Protein 2XDH (pdb70)

CATH classification: 2.60.40.680

Solvent-accessible surface area: 7756 Å² total; per-residue (Å²): 143,104,10,16,0,22,2,8,76,22,31,5,48,118,48,34,74,17,78,0,30,0,75,1,69,70,7,99,121,0,12,34,0,69,4,29,0,30,18,15,126,28,6,86,29,88,51,5,86,61,1,79,49,0,112,143,12,126,34,92,95,99,54,74,65,69,47,0,88,3,17,4,41,15,113,123,18,6,58,33,97,18,7,0,0,78,0,72,0,115,0,79,146,170,106,123,56,59,59,0,37,9,77,51,42,102,9,95,29,75,116,52,86,75,31,154,34,37,59,91,71,2,63,0,65,42,4,60,173,82,64,50,92,145,149,118,151,203

Organism: Archaeoglobus fulgidus (strain ATCC 49558 / DSM 4304 / JCM 9628 / NBRC 100126 / VC-16) (NCBI:txid224325)

Radius of gyration: 15.35 Å; Cα contacts (8 Å, |Δi|>4): 379; chains: 1; bounding box: 46×33×30 Å

Structure (mmCIF, N/CA/C/O backbone):
data_2XDH
#
_entry.id   2XDH
#
_cell.length_a   101.754
_cell.length_b   101.754
_cell.length_c   101.754
_cell.angle_alpha   90.00
_cell.angle_beta   90.00
_cell.angle_gamma   90.00
#
_symmetry.space_group_name_H-M   'P 43 3 2'
#
loop_
_entity.id
_entity.type
_entity.pdbx_description
1 polymer COHESIN
2 non-polymer 'CHLORIDE ION'
3 non-polymer 'MAGNESIUM ION'
4 non-polymer 'SULFATE ION'
5 water water
#
loop_
_atom_site.group_PDB
_atom_site.id
_atom_site.type_symbol
_atom_site.label_atom_id
_atom_site.label_alt_id
_atom_site.label_comp_id
_atom_site.label_asym_id
_atom_site.label_entity_id
_atom_site.label_seq_id
_atom_site.pdbx_PDB_ins_code
_atom_site.Cartn_x
_atom_site.Cartn_y
_atom_site.Cartn_z
_atom_site.occupancy
_atom_site.B_iso_or_equiv
_atom_site.auth_seq_id
_atom_site.auth_comp_id
_atom_site.auth_asym_id
_atom_site.auth_atom_id
_atom_site.pdbx_PDB_model_num
ATOM 1 N N . ALA A 1 1 ? 64.139 91.577 22.988 1.00 75.86 4 ALA A N 1
ATOM 2 C CA . ALA A 1 1 ? 63.587 90.230 23.122 1.00 85.60 4 ALA A CA 1
ATOM 3 C C . ALA A 1 1 ? 63.805 89.673 24.531 1.00 76.82 4 ALA A C 1
ATOM 4 O O . ALA A 1 1 ? 64.610 88.764 24.737 1.00 78.21 4 ALA A O 1
ATOM 6 N N . LYS A 1 2 ? 63.074 90.220 25.496 1.00 57.86 5 LYS A N 1
ATOM 7 C CA . LYS A 1 2 ? 63.285 89.875 26.898 1.00 55.58 5 LYS A CA 1
ATOM 8 C C . LYS A 1 2 ? 62.344 88.749 27.380 1.00 45.99 5 LYS A C 1
ATOM 9 O O . LYS A 1 2 ? 61.137 88.819 27.190 1.00 50.65 5 LYS A O 1
ATOM 15 N N . THR A 1 3 ? 62.903 87.724 28.008 1.00 33.96 6 THR A N 1
ATOM 16 C CA . THR A 1 3 ? 62.098 86.601 28.484 1.00 28.00 6 THR A CA 1
ATOM 17 C C . THR A 1 3 ? 61.227 87.080 29.643 1.00 34.13 6 THR A C 1
ATOM 18 O O . THR A 1 3 ? 61.714 87.708 30.573 1.00 30.25 6 THR A O 1
ATOM 22 N N . THR A 1 4 ? 59.933 86.801 29.578 1.00 29.58 7 THR A N 1
ATOM 23 C CA . THR A 1 4 ? 59.033 87.268 30.626 1.00 22.69 7 THR A CA 1
ATOM 24 C C . THR A 1 4 ? 58.143 86.153 31.080 1.00 26.38 7 THR A C 1
ATOM 25 O O . THR A 1 4 ? 57.643 85.405 30.258 1.00 28.34 7 THR A O 1
ATOM 29 N N . ILE A 1 5 ? 57.936 86.049 32.390 1.00 27.20 8 ILE A N 1
ATOM 30 C CA . ILE A 1 5 ? 57.002 85.056 32.919 1.00 23.58 8 ILE A CA 1
ATOM 31 C C . ILE A 1 5 ? 55.795 85.809 33.463 1.00 30.67 8 ILE A C 1
ATOM 32 O O . ILE A 1 5 ? 55.962 86.783 34.194 1.00 27.11 8 ILE A O 1
ATOM 37 N N . ILE A 1 6 ? 54.598 85.364 33.100 1.00 25.81 9 ILE A N 1
ATOM 38 C CA . ILE A 1 6 ? 53.376 86.128 33.366 1.00 27.54 9 ILE A CA 1
ATOM 39 C C . ILE A 1 6 ? 52.291 85.272 33.999 1.00 32.16 9 ILE A C 1
ATOM 40 O O . ILE A 1 6 ? 51.880 84.273 33.423 1.00 31.16 9 ILE A O 1
ATOM 45 N N . ALA A 1 7 ? 51.829 85.660 35.182 1.00 29.99 10 ALA A N 1
ATOM 46 C CA . ALA A 1 7 ? 50.693 84.982 35.792 1.00 30.85 10 ALA A CA 1
ATOM 47 C C . ALA A 1 7 ? 49.405 85.567 35.209 1.00 38.42 10 ALA A C 1
ATOM 48 O O . ALA A 1 7 ? 49.262 86.782 35.091 1.00 34.13 10 ALA A O 1
ATOM 50 N N . GLY A 1 8 ? 48.467 84.705 34.835 1.00 32.97 11 GLY A N 1
ATOM 51 C CA . GLY A 1 8 ? 47.229 85.168 34.243 1.00 30.23 11 GLY A CA 1
ATOM 52 C C . GLY A 1 8 ? 46.333 85.872 35.249 1.00 38.10 11 GLY A C 1
ATOM 53 O O . GLY A 1 8 ? 46.523 85.757 36.466 1.00 36.99 11 GLY A O 1
ATOM 54 N N . SER A 1 9 ? 45.351 86.607 34.738 1.00 34.91 12 SER A N 1
ATOM 55 C CA . SER A 1 9 ? 44.381 87.290 35.590 1.00 36.64 12 SER A CA 1
ATOM 56 C C . SER A 1 9 ? 42.995 86.689 35.377 1.00 40.69 12 SER A C 1
ATOM 57 O O . SER A 1 9 ? 42.725 86.114 34.320 1.00 39.25 12 SER A O 1
ATOM 60 N N . ALA A 1 10 ? 42.120 86.816 36.374 1.00 30.80 13 ALA A N 1
ATOM 61 C CA . ALA A 1 10 ? 40.811 86.186 36.281 1.00 34.31 13 ALA A CA 1
ATOM 62 C C . ALA A 1 10 ? 39.820 86.812 37.230 1.00 41.48 13 ALA A C 1
ATOM 63 O O . ALA A 1 10 ? 40.189 87.540 38.158 1.00 42.89 13 ALA A O 1
ATOM 65 N N . GLU A 1 11 ? 38.549 86.525 36.986 1.00 45.52 14 GLU A N 1
ATOM 66 C CA . GLU A 1 11 ? 37.491 86.953 37.877 1.00 46.03 14 GLU A CA 1
ATOM 67 C C . GLU A 1 11 ? 36.385 85.903 37.847 1.00 47.55 14 GLU A C 1
ATOM 68 O O . GLU A 1 11 ? 36.112 85.321 36.801 1.00 46.25 14 GLU A O 1
ATOM 74 N N . ALA A 1 12 ? 35.755 85.672 38.992 1.00 51.79 15 ALA A N 1
ATOM 75 C CA . ALA A 1 12 ? 34.705 84.661 39.107 1.00 53.97 15 ALA A CA 1
ATOM 76 C C . ALA A 1 12 ? 33.985 84.800 40.440 1.00 58.99 15 ALA A C 1
ATOM 77 O O . ALA A 1 12 ? 34.515 85.412 41.365 1.00 60.60 15 ALA A O 1
ATOM 79 N N . PRO A 1 13 ? 32.766 84.233 40.545 1.00 63.63 16 PRO A N 1
ATOM 80 C CA . PRO A 1 13 ? 31.982 84.330 41.780 1.00 61.36 16 PRO A CA 1
ATOM 81 C C . PRO A 1 13 ? 32.427 83.285 42.786 1.00 63.35 16 PRO A C 1
ATOM 82 O O . PRO A 1 13 ? 33.145 82.356 42.421 1.00 61.76 16 PRO A O 1
ATOM 86 N N . GLN A 1 14 ? 32.003 83.438 44.035 1.00 69.32 17 GLN A N 1
ATOM 87 C CA . GLN A 1 14 ? 32.244 82.421 45.047 1.00 71.97 17 GLN A CA 1
ATOM 88 C C . GLN A 1 14 ? 31.666 81.093 44.575 1.00 69.17 17 GLN A C 1
ATOM 89 O O . GLN A 1 14 ? 30.599 81.053 43.954 1.00 70.23 17 GLN A O 1
ATOM 95 N N . GLY A 1 15 ? 32.376 80.007 44.86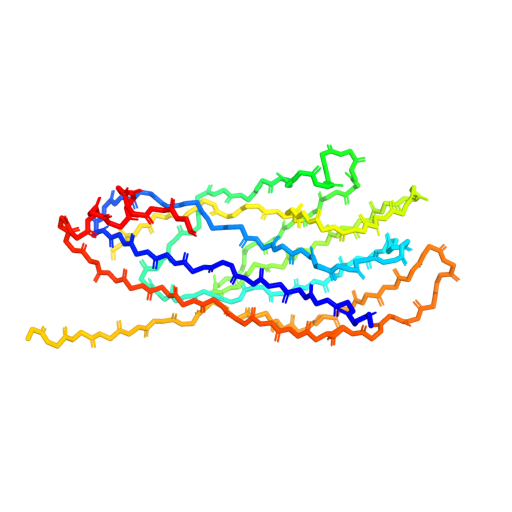1 1.00 67.66 18 GLY A N 1
ATOM 96 C CA . GLY A 1 15 ? 31.874 78.674 44.573 1.00 73.50 18 GLY A CA 1
ATOM 97 C C . GLY A 1 15 ? 32.265 78.118 43.218 1.00 73.62 18 GLY A C 1
ATOM 98 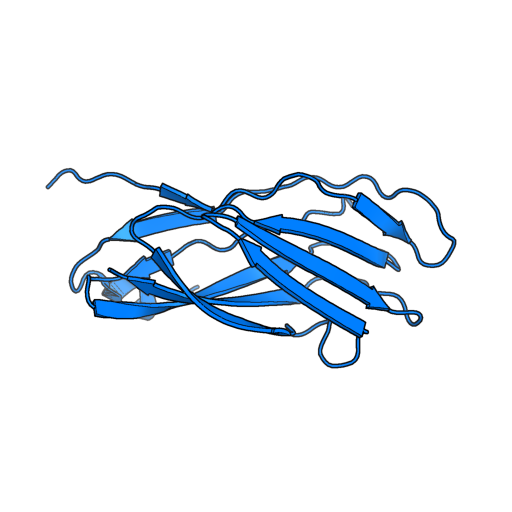O O . GLY A 1 15 ? 32.040 76.944 42.932 1.00 70.95 18 GLY A O 1
ATOM 99 N N . SER A 1 16 ? 32.856 78.949 42.369 1.00 61.75 19 SER A N 1
ATOM 100 C CA . SER A 1 16 ? 33.198 78.482 41.036 1.00 62.72 19 SER A CA 1
ATOM 101 C C . SER A 1 16 ? 34.668 78.114 40.959 1.00 60.24 19 SER A C 1
ATOM 102 O O . SER A 1 16 ? 35.474 78.554 41.778 1.00 64.91 19 SER A O 1
ATOM 105 N N . ASP A 1 17 ? 35.012 77.289 39.981 1.00 56.81 20 ASP A N 1
ATOM 106 C CA . ASP A 1 17 ? 36.406 76.993 39.718 1.00 53.43 20 ASP A CA 1
ATOM 107 C C . ASP A 1 17 ? 36.907 77.904 38.606 1.00 63.31 20 ASP A C 1
ATOM 108 O O . ASP A 1 17 ? 36.151 78.280 37.704 1.00 64.16 20 ASP A O 1
ATOM 113 N N . ILE A 1 18 ? 38.180 78.277 38.689 1.00 65.51 21 ILE A N 1
ATOM 114 C CA . ILE A 1 18 ? 38.831 79.028 37.627 1.00 53.99 21 ILE A CA 1
ATOM 115 C C . ILE A 1 18 ? 40.126 78.338 37.240 1.00 52.12 21 ILE A C 1
ATOM 116 O O . ILE A 1 18 ? 40.724 77.616 38.038 1.00 54.58 21 ILE A O 1
ATOM 121 N N . GLN A 1 19 ? 40.560 78.571 36.009 1.00 55.37 22 GLN A N 1
ATOM 122 C CA . GLN A 1 19 ? 41.813 78.020 35.519 1.00 54.96 22 GLN A CA 1
ATOM 123 C C . GLN A 1 19 ? 42.725 79.188 35.167 1.00 50.41 22 GLN A C 1
ATOM 124 O O . GLN A 1 19 ? 42.413 79.966 34.276 1.00 55.85 22 GLN A O 1
ATOM 130 N N . VAL A 1 20 ? 43.831 79.325 35.890 1.00 41.75 23 VAL A N 1
ATOM 131 C CA . VAL A 1 20 ? 44.762 80.439 35.684 1.00 33.11 23 VAL A CA 1
ATOM 132 C C . VAL A 1 20 ? 46.094 79.919 35.170 1.00 34.28 23 VAL A C 1
ATOM 133 O O . VAL A 1 20 ? 46.758 79.127 35.840 1.00 36.97 23 VAL A O 1
ATOM 137 N N . PRO A 1 21 ? 46.484 80.350 33.970 1.00 40.19 24 PRO A N 1
ATOM 138 C CA . PRO A 1 21 ? 47.776 79.918 33.444 1.00 34.32 24 PRO A CA 1
ATOM 139 C C . PRO A 1 21 ? 48.900 80.791 33.968 1.00 35.15 24 PRO A C 1
ATOM 140 O O . PRO A 1 21 ? 48.678 81.960 34.305 1.00 33.70 24 PRO A O 1
ATOM 144 N N . VAL A 1 22 ? 50.101 80.220 34.030 1.00 33.32 25 VAL A N 1
ATOM 145 C CA . VAL A 1 22 ? 51.323 81.009 34.121 1.00 27.72 25 VAL A CA 1
ATOM 146 C C . VAL A 1 22 ? 52.075 80.771 32.815 1.00 37.69 25 VAL A C 1
ATOM 147 O O . VAL A 1 22 ? 52.358 79.624 32.448 1.00 32.20 25 VAL A O 1
ATOM 151 N N . LYS A 1 23 ? 52.367 81.849 32.096 1.00 29.36 26 LYS A N 1
ATOM 152 C CA . LYS A 1 23 ? 52.883 81.734 30.743 1.00 29.34 26 LYS A CA 1
ATOM 153 C C . LYS A 1 23 ? 54.317 82.235 30.673 1.00 29.41 26 LY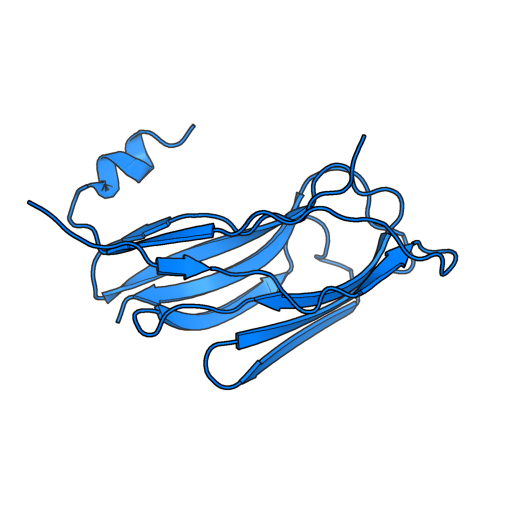S A C 1
ATOM 154 O O . LYS A 1 23 ? 54.765 82.995 31.529 1.00 28.34 26 LYS A O 1
ATOM 160 N N . ILE A 1 24 ? 55.016 81.843 29.618 1.00 26.69 27 ILE A N 1
ATOM 161 C CA . ILE A 1 24 ? 56.318 82.443 29.336 1.00 27.01 27 ILE A CA 1
ATOM 162 C C . ILE A 1 24 ? 56.271 83.115 27.974 1.00 32.41 27 ILE A C 1
ATOM 163 O O . ILE A 1 24 ? 55.588 82.649 27.057 1.00 29.19 27 ILE A O 1
ATOM 168 N N A GLU A 1 25 ? 56.971 84.241 27.857 0.41 28.65 28 GLU A N 1
ATOM 169 N N B GLU A 1 25 ? 56.997 84.213 27.830 0.59 28.52 28 GLU A N 1
ATOM 170 C CA A GLU A 1 25 ? 57.086 84.955 26.589 0.41 30.78 28 GLU A CA 1
ATOM 171 C CA B GLU A 1 25 ? 57.048 84.886 26.546 0.59 28.50 28 GLU A CA 1
ATOM 172 C C A GLU A 1 25 ? 58.550 85.040 26.186 0.41 30.95 28 GLU A C 1
ATOM 173 C C B GLU A 1 25 ? 58.505 85.117 26.160 0.59 30.47 28 GLU A C 1
ATOM 174 O O A GLU A 1 25 ? 59.416 85.286 27.034 0.41 28.56 28 GLU A O 1
ATOM 175 O O B GLU A 1 25 ? 59.321 85.513 27.000 0.59 30.85 28 GLU A O 1
ATOM 186 N N . ASN A 1 26 ? 58.824 84.827 24.901 1.00 28.52 29 ASN A N 1
ATOM 187 C CA . ASN A 1 26 ? 60.178 84.958 24.378 1.00 33.03 29 ASN A CA 1
ATOM 188 C C . ASN A 1 26 ? 61.208 84.109 25.109 1.00 35.22 29 ASN A C 1
ATOM 189 O O . ASN A 1 26 ? 62.324 84.549 25.366 1.00 31.41 29 ASN A O 1
ATOM 194 N N . ALA A 1 27 ? 60.831 82.882 25.451 1.00 30.40 30 ALA A N 1
ATOM 195 C CA . ALA A 1 27 ? 61.797 81.943 26.010 1.00 29.45 30 ALA A CA 1
ATOM 196 C C . ALA A 1 27 ? 62.832 81.571 24.948 1.00 35.11 30 ALA A C 1
ATOM 197 O O . ALA A 1 27 ? 62.506 81.427 23.764 1.00 31.81 30 ALA A O 1
ATOM 199 N N . ASP A 1 28 ? 64.075 81.385 25.373 1.00 31.53 31 ASP A N 1
ATOM 200 C CA . ASP A 1 28 ? 65.143 81.025 24.443 1.00 34.76 31 ASP A CA 1
ATOM 201 C C . ASP A 1 28 ? 65.924 79.832 24.991 1.00 31.74 31 ASP A C 1
ATOM 202 O O . ASP A 1 28 ? 66.881 79.990 25.766 1.00 30.75 31 ASP A O 1
ATOM 207 N N . LYS A 1 29 ? 65.485 78.631 24.618 1.00 30.27 32 LYS A N 1
ATOM 208 C CA . LYS A 1 29 ? 66.140 77.402 25.054 1.00 29.22 32 LYS A CA 1
ATOM 209 C C . LYS A 1 29 ? 66.281 77.299 26.571 1.00 30.43 32 LYS A C 1
ATOM 210 O O . LYS A 1 29 ? 67.336 76.940 27.094 1.00 30.84 32 LYS A O 1
ATOM 216 N N . VAL A 1 30 ? 65.197 77.583 27.279 1.00 32.48 33 VAL A N 1
ATOM 217 C CA . VAL A 1 30 ? 65.187 77.428 28.728 1.00 27.49 33 VAL A CA 1
ATOM 218 C C . VAL A 1 30 ? 65.202 75.963 29.094 1.00 29.69 33 VAL A C 1
ATOM 219 O O . VAL A 1 30 ? 64.421 75.175 28.559 1.00 29.24 33 VAL A O 1
ATOM 223 N N . GLY A 1 31 ? 66.075 75.596 30.029 1.00 28.16 34 GLY A N 1
ATOM 224 C CA . GLY A 1 31 ? 66.199 74.212 30.439 1.00 29.84 34 GLY A CA 1
ATOM 225 C C . GLY A 1 31 ? 65.658 73.908 31.821 1.00 33.37 34 GLY A C 1
ATOM 226 O O . GLY A 1 31 ? 65.247 72.783 32.106 1.00 30.78 34 GLY A O 1
ATOM 227 N N . SER A 1 32 ? 65.664 74.892 32.710 1.00 28.44 35 SER A N 1
ATOM 228 C CA . SER A 1 32 ? 65.057 74.639 34.003 1.00 25.85 35 SER A CA 1
ATOM 229 C C . SER A 1 32 ? 64.464 75.906 34.581 1.00 30.63 35 SER A C 1
ATOM 230 O O . SER A 1 32 ? 64.995 77.001 34.396 1.00 28.32 35 SER A O 1
ATOM 233 N N . ILE A 1 33 ? 63.360 75.741 35.289 1.00 26.75 36 ILE A N 1
ATOM 234 C CA . ILE A 1 33 ? 62.671 76.870 35.894 1.00 24.56 36 ILE A CA 1
ATOM 235 C C . ILE A 1 33 ? 62.227 76.433 37.271 1.00 34.53 36 ILE A C 1
ATOM 236 O O . ILE A 1 33 ? 61.614 75.371 37.411 1.00 30.82 36 ILE A O 1
ATOM 241 N N . ASN A 1 34 ? 62.557 77.222 38.290 1.00 29.40 37 ASN A N 1
ATOM 242 C CA . ASN A 1 34 ? 61.905 77.064 39.579 1.00 31.41 37 ASN A CA 1
ATOM 243 C C . ASN A 1 34 ? 61.291 78.386 39.931 1.00 30.85 37 ASN A C 1
ATOM 244 O O . ASN A 1 34 ? 61.922 79.426 39.758 1.00 32.03 37 ASN A O 1
ATOM 249 N N . LEU A 1 35 ? 60.058 78.353 40.412 1.00 30.62 38 LEU A N 1
ATOM 250 C CA . LEU A 1 35 ? 59.405 79.587 40.815 1.00 29.53 38 LEU A CA 1
ATOM 251 C C . LEU A 1 35 ? 58.377 79.320 41.895 1.00 30.40 38 LEU A C 1
ATOM 252 O O . LEU A 1 35 ? 58.063 78.160 42.192 1.00 36.52 38 LEU A O 1
ATOM 257 N N . ILE A 1 36 ? 57.892 80.407 42.496 1.00 29.22 39 ILE A N 1
ATOM 258 C CA . ILE A 1 36 ? 56.840 80.361 43.485 1.00 35.13 39 ILE A CA 1
ATOM 259 C C . ILE A 1 36 ? 55.721 81.265 42.996 1.00 33.15 39 ILE A C 1
ATOM 260 O O . ILE A 1 36 ? 55.965 82.420 42.626 1.00 34.93 39 ILE A O 1
ATOM 265 N N . LEU A 1 37 ? 54.502 80.731 42.958 1.00 31.55 40 LEU A N 1
ATOM 266 C CA . LEU A 1 37 ? 53.312 81.545 42.695 1.00 35.10 40 LEU A CA 1
ATOM 267 C C . LEU A 1 37 ? 52.542 81.699 43.984 1.00 33.22 40 LEU A C 1
ATOM 268 O O . LEU A 1 37 ? 52.085 80.711 44.555 1.00 35.92 40 LEU A O 1
ATOM 273 N N A SER A 1 38 ? 52.406 82.929 44.465 0.40 32.97 41 SER A N 1
ATOM 274 N N B SER A 1 38 ? 52.412 82.928 44.468 0.60 32.07 41 SER A N 1
ATOM 275 C CA A SER A 1 38 ? 51.628 83.167 45.674 0.40 39.36 41 SER A CA 1
ATOM 276 C CA B SER A 1 38 ? 51.624 83.156 45.671 0.60 39.30 41 SER A CA 1
ATOM 277 C C A SER A 1 38 ? 50.211 83.553 45.279 0.40 41.66 41 SER A C 1
ATOM 278 C C B SER A 1 38 ? 50.209 83.518 45.256 0.60 41.89 41 SER A C 1
ATOM 279 O O A SER A 1 38 ? 50.012 84.270 44.301 0.40 40.23 41 SER A O 1
ATOM 280 O O B SER A 1 38 ? 50.010 84.180 44.241 0.60 39.81 41 SER A O 1
ATOM 285 N N . TYR A 1 39 ? 49.228 83.079 46.037 1.00 44.32 42 TYR A N 1
ATOM 286 C CA . TYR A 1 39 ? 47.834 83.351 45.717 1.00 45.45 42 TYR A CA 1
ATOM 287 C C . TYR A 1 39 ? 47.046 83.813 46.943 1.00 45.63 42 TYR A C 1
ATOM 288 O O . TYR A 1 39 ? 47.420 83.508 48.071 1.00 48.05 42 TYR A O 1
ATOM 297 N N . PRO A 1 40 ? 45.953 84.559 46.723 1.00 43.45 43 PRO A N 1
ATOM 298 C CA . PRO A 1 40 ? 45.155 85.124 47.825 1.00 45.01 43 PRO A CA 1
ATOM 299 C C . PRO A 1 40 ? 44.344 84.097 48.617 1.00 50.69 43 PRO A C 1
ATOM 300 O O . PRO A 1 40 ? 44.070 83.002 48.121 1.00 45.35 43 PRO A O 1
ATOM 304 N N . ASN A 1 41 ? 43.956 84.476 49.837 1.00 52.09 44 ASN A N 1
ATOM 305 C CA . ASN A 1 41 ? 43.148 83.632 50.720 1.00 65.54 44 ASN A CA 1
ATOM 306 C C . ASN A 1 41 ? 41.793 83.257 50.143 1.00 63.96 44 ASN A C 1
ATOM 307 O O . ASN A 1 41 ? 41.205 82.251 50.529 1.00 69.66 44 ASN A O 1
ATOM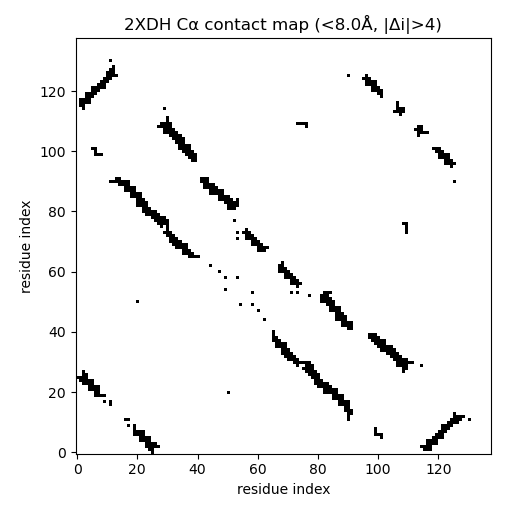 312 N N A VAL A 1 42 ? 41.303 84.071 49.217 0.12 55.22 45 VAL A N 1
ATOM 313 N N B VAL A 1 42 ? 41.285 84.080 49.229 0.88 55.14 45 VAL A N 1
ATOM 314 C CA A VAL A 1 42 ? 40.005 83.823 48.613 0.12 53.87 45 VAL A CA 1
ATOM 315 C CA B VAL A 1 42 ? 39.991 83.815 48.616 0.88 51.39 45 VAL A CA 1
ATOM 316 C C A VAL A 1 42 ? 40.059 82.624 47.672 0.12 52.81 45 VAL A C 1
ATOM 317 C C B VAL A 1 42 ? 40.055 82.673 47.614 0.88 54.05 45 VAL A C 1
ATOM 318 O O A VAL A 1 42 ? 39.027 82.069 47.298 0.12 56.49 45 VAL A O 1
ATOM 319 O O B VAL A 1 42 ? 39.022 82.208 47.133 0.88 58.52 45 VAL A O 1
ATOM 326 N N . LEU A 1 43 ? 41.270 82.227 47.295 1.00 44.01 46 LEU A N 1
ATOM 327 C CA . LEU A 1 43 ? 41.446 81.111 46.377 1.00 45.40 46 LEU A CA 1
ATOM 328 C C . LEU A 1 43 ? 41.956 79.852 47.077 1.00 53.04 46 LEU A C 1
ATOM 329 O O . LEU A 1 43 ? 42.685 79.913 48.068 1.00 57.42 46 LEU A O 1
ATOM 334 N N . GLU A 1 44 ? 41.564 78.707 46.542 1.00 50.05 47 GLU A N 1
ATOM 335 C CA . GLU A 1 44 ? 42.020 77.433 47.057 1.00 49.84 47 GLU A CA 1
ATOM 336 C C . GLU A 1 44 ? 42.444 76.562 45.895 1.00 45.41 47 GLU A C 1
ATOM 337 O O . GLU A 1 44 ? 41.707 76.421 44.922 1.00 51.85 47 GLU A O 1
ATOM 343 N N . VAL A 1 45 ? 43.632 75.979 45.997 1.00 50.39 48 VAL A N 1
ATOM 344 C CA . VAL A 1 45 ? 44.196 75.209 44.895 1.00 49.14 48 VAL A CA 1
ATOM 345 C C . VAL A 1 45 ? 43.565 73.821 44.811 1.00 47.55 48 VAL A C 1
ATOM 346 O O . VAL A 1 45 ? 43.562 73.075 45.793 1.00 52.20 48 VAL A O 1
ATOM 350 N N . GLU A 1 46 ? 43.020 73.489 43.641 1.00 52.46 49 GLU A N 1
ATOM 351 C CA . GLU A 1 46 ? 42.429 72.168 43.398 1.00 56.10 49 GLU A CA 1
ATOM 352 C C . GLU A 1 46 ? 43.361 71.272 42.570 1.00 51.60 49 GLU A C 1
ATOM 353 O O . GLU A 1 46 ? 43.394 70.053 42.744 1.00 47.86 49 GLU A O 1
ATOM 359 N N . ASP A 1 47 ? 44.116 71.864 41.654 1.00 45.79 50 ASP A N 1
ATOM 360 C CA . ASP A 1 47 ? 45.051 71.077 40.855 1.00 42.05 50 ASP A CA 1
ATOM 361 C C . ASP A 1 47 ? 46.066 71.994 40.191 1.00 38.50 50 ASP A C 1
ATOM 362 O O . ASP A 1 47 ? 45.830 73.195 40.048 1.00 38.69 50 ASP A O 1
ATOM 367 N N . VAL A 1 48 ? 47.197 71.417 39.805 1.00 36.19 51 VAL A N 1
ATOM 368 C CA . VAL A 1 48 ? 48.237 72.126 39.066 1.00 35.63 51 VAL A CA 1
ATOM 369 C C . VAL A 1 48 ? 48.606 71.238 37.886 1.00 43.33 51 VAL A C 1
ATOM 370 O O . VAL A 1 48 ? 49.039 70.095 38.080 1.00 40.50 51 VAL A O 1
ATOM 374 N N . LEU A 1 49 ? 48.419 71.752 36.671 1.00 35.33 52 LEU A N 1
ATOM 375 C CA . LEU A 1 49 ? 48.576 70.948 35.462 1.00 37.73 52 LEU A CA 1
ATOM 376 C C . LEU A 1 49 ? 49.666 71.523 34.566 1.00 43.69 52 LEU A C 1
ATOM 377 O O . LEU A 1 49 ? 49.872 72.736 34.534 1.00 38.05 52 LEU A O 1
ATOM 382 N N . GLN A 1 50 ? 50.365 70.643 33.850 1.00 38.26 53 GLN A N 1
ATOM 383 C CA . GLN A 1 50 ? 51.338 71.055 32.835 1.00 32.79 53 GLN A CA 1
ATOM 384 C C . GLN A 1 50 ? 50.649 71.920 31.793 1.00 34.50 53 GLN A C 1
ATOM 385 O O . GLN A 1 50 ? 49.445 71.783 31.553 1.00 37.48 53 GLN A O 1
ATOM 391 N N . GLY A 1 51 ? 51.415 72.819 31.182 1.00 32.22 54 GLY A N 1
ATOM 392 C CA . GLY A 1 51 ? 50.884 73.732 30.187 1.00 33.66 54 GLY A CA 1
ATOM 393 C C . GLY A 1 51 ? 51.258 73.318 28.779 1.00 35.21 54 GLY A C 1
ATOM 394 O O . GLY A 1 51 ? 51.726 72.195 28.569 1.00 36.45 54 GLY A O 1
ATOM 395 N N . SER A 1 52 ? 51.052 74.221 27.818 1.00 33.89 55 SER A N 1
ATOM 396 C CA . SER A 1 52 ? 51.229 73.882 26.405 1.00 35.88 55 SER A CA 1
ATOM 397 C C . SER A 1 52 ? 52.689 73.595 26.063 1.00 40.58 55 SER A C 1
ATOM 398 O O . SER A 1 52 ? 52.987 72.927 25.078 1.00 39.05 55 SER A O 1
ATOM 401 N N . LEU A 1 53 ? 53.606 74.094 26.879 1.00 32.87 56 LEU A N 1
ATOM 402 C CA . LEU A 1 53 ? 55.027 73.934 26.581 1.00 27.99 56 LEU A CA 1
ATOM 403 C C . LEU A 1 53 ? 55.684 72.822 27.381 1.00 31.99 56 LEU A C 1
ATOM 404 O O . LEU A 1 53 ? 56.812 72.453 27.102 1.00 33.09 56 LEU A O 1
ATOM 409 N N . THR A 1 54 ? 54.991 72.307 28.392 1.00 27.94 57 THR A N 1
ATOM 410 C CA . THR A 1 54 ? 55.643 71.450 29.372 1.00 30.21 57 THR A CA 1
ATOM 411 C C . THR A 1 54 ? 54.962 70.078 29.478 1.00 28.64 57 THR A C 1
ATOM 412 O O . THR A 1 54 ? 55.150 69.382 30.464 1.00 33.82 57 THR A O 1
ATOM 416 N N . GLN A 1 55 ? 54.160 69.714 28.474 1.00 34.11 58 GLN A N 1
ATOM 417 C CA . GLN A 1 55 ? 53.449 68.434 28.480 1.00 33.42 58 GLN A CA 1
ATOM 418 C C . GLN A 1 55 ? 54.420 67.266 28.640 1.00 36.76 58 GLN A C 1
ATOM 419 O O . GLN A 1 55 ? 54.057 66.211 29.152 1.00 35.23 58 GLN A O 1
ATOM 425 N N . ASN A 1 56 ? 55.656 67.453 28.182 1.00 33.26 59 ASN A N 1
ATOM 426 C CA . ASN A 1 56 ? 56.638 66.372 28.192 1.00 36.47 59 ASN A CA 1
ATOM 427 C C . ASN A 1 56 ? 57.896 66.715 28.980 1.00 37.95 59 ASN A C 1
ATOM 428 O O . ASN A 1 56 ? 58.875 65.970 28.972 1.00 46.18 59 ASN A O 1
ATOM 433 N N . SER A 1 57 ? 57.853 67.846 29.674 1.00 31.75 60 SER A N 1
ATOM 434 C CA . SER A 1 57 ? 58.922 68.240 30.584 1.00 31.43 60 SER A CA 1
ATOM 435 C C . SER A 1 57 ? 58.863 67.407 31.871 1.00 33.54 60 SER A C 1
ATOM 436 O O . SER A 1 57 ? 57.848 66.785 32.164 1.00 34.13 60 SER A O 1
ATOM 439 N N . LEU A 1 58 ? 59.952 67.405 32.639 1.00 32.10 61 LEU A N 1
ATOM 440 C CA . LEU A 1 58 ? 59.910 66.878 33.995 1.00 29.81 61 LEU A CA 1
ATOM 441 C C . LEU A 1 58 ? 59.286 67.974 34.849 1.00 36.24 61 LEU A C 1
ATOM 442 O O . LEU A 1 58 ? 59.835 69.073 34.932 1.00 34.64 61 LEU A O 1
ATOM 447 N N . PHE A 1 59 ? 58.161 67.672 35.495 1.00 30.73 62 PHE A N 1
ATOM 448 C CA . PHE A 1 59 ? 57.329 68.694 36.135 1.00 32.70 62 PHE A CA 1
ATOM 449 C C . PHE A 1 59 ? 57.004 68.359 37.600 1.00 39.04 62 PHE A C 1
ATOM 450 O O . PHE A 1 59 ? 56.510 67.274 37.892 1.00 38.98 62 PHE A O 1
ATOM 458 N N . ASP A 1 60 ? 57.307 69.274 38.522 1.00 31.98 63 ASP A N 1
ATOM 459 C CA . ASP A 1 60 ? 56.989 69.052 39.940 1.00 35.33 63 ASP A CA 1
ATOM 460 C C . ASP A 1 60 ? 56.317 70.281 40.525 1.00 39.92 63 ASP A C 1
ATOM 461 O O . ASP A 1 60 ? 56.592 71.405 40.108 1.00 33.60 63 ASP A O 1
ATOM 466 N N . TYR A 1 61 ? 55.430 70.075 41.491 1.00 36.39 64 TYR A N 1
ATOM 467 C CA . TYR A 1 61 ? 54.872 71.211 42.209 1.00 36.05 64 TYR A CA 1
ATOM 468 C C . TYR A 1 61 ? 54.578 70.825 43.645 1.00 43.70 64 TYR A C 1
ATOM 469 O O . TYR A 1 61 ? 54.366 69.657 43.959 1.00 37.70 64 TYR A O 1
ATOM 478 N N . GLN A 1 62 ? 54.577 71.813 44.521 1.00 39.94 65 GLN A N 1
ATOM 479 C CA . GLN A 1 62 ? 54.255 71.567 45.914 1.00 43.39 65 GLN A CA 1
ATOM 480 C C . GLN A 1 62 ? 53.477 72.758 46.437 1.00 46.20 65 GLN A C 1
ATOM 481 O O . GLN A 1 62 ? 53.921 73.900 46.309 1.00 45.19 65 GLN A O 1
ATOM 487 N N . VAL A 1 63 ? 52.300 72.494 46.994 1.00 42.37 66 VAL A N 1
ATOM 488 C CA . VAL A 1 63 ? 51.458 73.564 47.523 1.00 46.11 66 VAL A CA 1
ATOM 489 C C . VAL A 1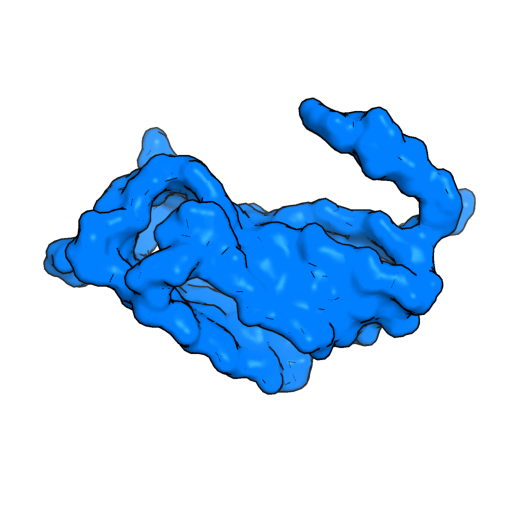 63 ? 51.642 73.643 49.025 1.00 53.53 66 VAL A C 1
ATOM 490 O O . VAL A 1 63 ? 51.343 72.689 49.736 1.00 51.72 66 VAL A O 1
ATOM 494 N N . GLU A 1 64 ? 52.146 74.773 49.507 1.00 54.60 67 GLU A N 1
ATOM 495 C CA . GLU A 1 64 ? 52.345 74.960 50.937 1.00 59.31 67 GLU A CA 1
ATOM 496 C C . GLU A 1 64 ? 51.918 76.351 51.364 1.00 50.38 67 GLU A C 1
ATOM 497 O O . GLU A 1 64 ? 52.491 77.353 50.941 1.00 56.16 67 GLU A O 1
ATOM 503 N N . GLY A 1 65 ? 50.898 76.404 52.210 1.00 54.00 68 GLY A N 1
ATOM 504 C CA . GLY A 1 65 ? 50.317 77.666 52.609 1.00 60.82 68 GLY A CA 1
ATOM 505 C C . GLY A 1 65 ? 49.725 78.345 51.391 1.00 61.78 68 GLY A C 1
ATOM 506 O O . GLY A 1 65 ? 49.037 77.714 50.582 1.00 63.53 68 GLY A O 1
ATOM 507 N N . ASN A 1 66 ? 50.001 79.632 51.254 1.00 47.92 69 ASN A N 1
ATOM 508 C CA . ASN A 1 66 ? 49.496 80.393 50.122 1.00 48.66 69 ASN A CA 1
ATOM 509 C C . ASN A 1 66 ? 50.501 80.498 48.985 1.00 43.05 69 ASN A C 1
ATOM 510 O O . ASN A 1 66 ? 50.536 81.494 48.271 1.00 46.70 69 ASN A O 1
ATOM 515 N N . GLN A 1 67 ? 51.323 79.473 48.806 1.00 49.67 70 GLN A N 1
ATOM 516 C CA . GLN A 1 67 ? 52.215 79.482 47.653 1.00 45.57 70 GLN A CA 1
ATOM 517 C C . GLN A 1 67 ? 52.395 78.125 46.996 1.00 46.58 70 GLN A C 1
ATOM 518 O O . GLN A 1 67 ? 52.384 77.090 47.654 1.00 53.47 70 GLN A O 1
ATOM 524 N N . ILE A 1 68 ? 52.527 78.150 45.677 1.00 37.38 71 ILE A N 1
ATOM 525 C CA . ILE A 1 68 ? 52.745 76.949 44.899 1.00 38.38 71 ILE A CA 1
ATOM 526 C C . ILE A 1 68 ? 54.174 76.993 44.380 1.00 42.59 71 ILE A C 1
ATOM 527 O O . ILE A 1 68 ? 54.530 77.888 43.621 1.00 38.52 71 ILE A O 1
ATOM 532 N N . LYS A 1 69 ? 55.001 76.057 44.827 1.00 37.70 72 LYS A N 1
ATOM 533 C CA . LYS A 1 69 ? 56.358 75.947 44.316 1.00 37.05 72 LYS A CA 1
ATOM 534 C C . LYS A 1 69 ? 56.334 75.016 43.124 1.00 37.20 72 LYS A C 1
ATOM 535 O O . LYS A 1 69 ? 55.826 73.896 43.203 1.00 34.54 72 LYS A O 1
ATOM 541 N N . VAL A 1 70 ? 56.888 75.479 42.014 1.00 30.35 73 VAL A N 1
ATOM 542 C CA . VAL A 1 70 ? 56.842 74.730 40.781 1.00 29.40 73 VAL A CA 1
ATOM 543 C C . VAL A 1 70 ? 58.246 74.547 40.264 1.00 34.47 73 VAL A C 1
ATOM 544 O O . VAL A 1 70 ? 59.040 75.487 40.261 1.00 33.97 73 VAL A O 1
ATOM 548 N N . GLY A 1 71 ? 58.551 73.328 39.830 1.00 32.12 74 GLY A N 1
ATOM 549 C CA . GLY A 1 71 ? 59.847 73.037 39.263 1.00 27.52 74 GLY A CA 1
ATOM 550 C C . GLY A 1 71 ? 59.634 72.416 37.897 1.00 34.35 74 GLY A C 1
ATOM 551 O O . GLY A 1 71 ? 58.832 71.488 37.740 1.00 35.44 74 GLY A O 1
ATOM 552 N N . ILE A 1 72 ? 60.352 72.929 36.903 1.00 31.86 75 ILE A N 1
ATOM 553 C CA . ILE A 1 72 ? 60.286 72.387 35.545 1.00 28.65 75 ILE A CA 1
ATOM 554 C C . ILE A 1 72 ? 61.706 72.148 35.030 1.00 33.63 75 ILE A C 1
ATOM 555 O O . ILE A 1 72 ? 62.574 73.024 35.132 1.00 35.38 75 ILE A O 1
ATOM 560 N N . ALA A 1 73 ? 61.943 70.970 34.477 1.00 30.32 76 ALA A N 1
ATOM 561 C CA . ALA A 1 73 ? 63.202 70.698 33.794 1.00 32.22 76 ALA A CA 1
ATOM 562 C C . ALA A 1 73 ? 62.924 70.057 32.433 1.00 32.19 76 ALA A C 1
ATOM 563 O O . ALA A 1 73 ? 62.062 69.192 32.304 1.00 34.47 76 ALA A O 1
ATOM 565 N N . ASP A 1 74 ? 63.662 70.481 31.414 1.00 32.05 77 ASP A N 1
ATOM 566 C CA . ASP A 1 74 ? 63.394 69.996 30.083 1.00 34.97 77 ASP A CA 1
ATOM 567 C C . ASP A 1 74 ? 64.642 70.057 29.214 1.00 33.68 77 ASP A C 1
ATOM 568 O O . ASP A 1 74 ? 65.021 71.119 28.717 1.00 32.79 77 ASP A O 1
ATOM 573 N N . SER A 1 75 ? 65.265 68.903 29.020 1.00 30.65 78 SER A N 1
ATOM 574 C CA . SER A 1 75 ? 66.513 68.802 28.264 1.00 31.65 78 SER A CA 1
ATOM 575 C C . SER A 1 75 ? 66.387 69.263 26.812 1.00 36.10 78 SER A C 1
ATOM 576 O O . SER A 1 75 ? 67.390 69.612 26.201 1.00 39.36 78 SER A O 1
ATOM 579 N N . ASN A 1 76 ? 65.168 69.282 26.261 1.00 33.72 79 ASN A N 1
ATOM 580 C CA . ASN A 1 76 ? 64.949 69.783 24.890 1.00 34.03 79 ASN A CA 1
ATOM 581 C C . ASN A 1 76 ? 65.102 71.295 24.774 1.00 36.94 79 ASN A C 1
ATOM 582 O O . ASN A 1 76 ? 65.359 71.841 23.685 1.00 31.71 79 ASN A O 1
ATOM 587 N N . GLY A 1 77 ? 64.912 71.974 25.893 1.00 34.10 80 GLY A N 1
ATOM 588 C CA . GLY A 1 77 ? 64.806 73.418 25.872 1.00 27.84 80 GLY A CA 1
ATOM 589 C C . GLY A 1 77 ? 63.383 73.845 25.574 1.00 36.62 80 GLY A C 1
ATOM 590 O O . GLY A 1 77 ? 62.690 73.221 24.783 1.00 31.32 80 GLY A O 1
ATOM 591 N N . ILE A 1 78 ? 62.953 74.909 26.234 1.00 31.51 81 ILE A N 1
ATOM 592 C CA . ILE A 1 78 ? 61.663 75.541 25.996 1.00 31.04 81 ILE A CA 1
ATOM 593 C C . ILE A 1 78 ? 61.918 76.895 25.365 1.00 33.08 81 ILE A C 1
ATOM 594 O O . ILE A 1 78 ? 62.705 77.690 25.896 1.00 29.28 81 ILE A O 1
ATOM 599 N N . SER A 1 79 ? 61.281 77.162 24.231 1.00 28.30 82 SER A N 1
ATOM 600 C CA . SER A 1 79 ? 61.451 78.439 23.545 1.00 29.14 82 SER A CA 1
ATOM 601 C C . SER A 1 79 ? 60.105 78.994 23.106 1.00 36.77 82 SER A C 1
ATOM 602 O O . SER A 1 79 ? 59.127 78.251 23.005 1.00 35.94 82 SER A O 1
ATOM 605 N N . GLY A 1 80 ? 60.066 80.292 22.823 1.00 34.87 83 GLY A N 1
ATOM 606 C CA . GLY A 1 80 ? 58.866 80.935 22.314 1.00 37.13 83 GLY A CA 1
ATOM 607 C C . GLY A 1 80 ? 57.876 81.320 23.401 1.00 38.92 83 GLY A C 1
ATOM 608 O O . GLY A 1 80 ? 58.261 81.622 24.533 1.00 34.49 83 GLY A O 1
ATOM 609 N N . ASP A 1 81 ? 56.595 81.329 23.048 1.00 32.73 84 ASP A N 1
ATOM 610 C CA . ASP A 1 81 ? 55.549 81.767 23.960 1.00 31.45 84 ASP A CA 1
ATOM 611 C C . ASP A 1 81 ? 54.616 80.590 24.227 1.00 36.67 84 ASP A C 1
ATOM 612 O O . ASP A 1 81 ? 54.361 79.797 23.332 1.00 33.93 84 ASP A O 1
ATOM 617 N N . GLY A 1 82 ? 54.066 80.511 25.431 1.00 32.02 85 GLY A N 1
ATOM 618 C CA . GLY A 1 82 ? 53.101 79.469 25.741 1.00 32.62 85 GLY A CA 1
ATOM 619 C C . GLY A 1 82 ? 52.920 79.334 27.240 1.00 32.62 85 GLY A C 1
ATOM 620 O O . GLY A 1 82 ? 53.551 80.051 28.005 1.00 36.43 85 GLY A O 1
ATOM 621 N N . SER A 1 83 ? 52.044 78.429 27.666 1.00 27.65 86 SER A N 1
ATOM 622 C CA . SER A 1 83 ? 51.845 78.214 29.090 1.00 30.36 86 SER A CA 1
ATOM 623 C C . SER A 1 83 ? 52.855 77.219 29.660 1.00 33.74 86 SER A C 1
ATOM 624 O O . SER A 1 83 ? 53.185 76.207 29.029 1.00 31.23 86 SER A O 1
ATOM 627 N N . LEU A 1 84 ? 53.340 77.532 30.856 1.00 29.46 87 LEU A N 1
ATOM 628 C CA . LEU A 1 84 ? 54.225 76.663 31.623 1.00 31.18 87 LEU A CA 1
ATOM 629 C C . LEU A 1 84 ? 53.404 75.725 32.488 1.00 34.78 87 LEU A C 1
ATOM 630 O O . LEU A 1 84 ? 53.759 74.564 32.675 1.00 33.69 87 LEU A O 1
ATOM 635 N N . PHE A 1 85 ? 52.312 76.242 33.038 1.00 30.76 88 PHE A N 1
ATOM 636 C CA . PHE A 1 85 ? 51.391 75.407 33.808 1.00 29.09 88 PHE A CA 1
ATOM 637 C C . PHE A 1 85 ? 50.086 76.154 34.006 1.00 33.11 88 PHE A C 1
ATOM 638 O O . PHE A 1 85 ? 50.007 77.346 33.725 1.00 30.76 88 PHE A O 1
ATOM 646 N N . TYR A 1 86 ? 49.061 75.437 34.451 1.00 33.47 89 TYR A N 1
ATOM 647 C CA . TYR A 1 86 ? 47.748 76.011 34.725 1.00 38.01 89 TYR A CA 1
ATOM 648 C C . TYR A 1 86 ? 47.455 75.672 36.174 1.00 38.05 89 TYR A C 1
ATOM 649 O O . TYR A 1 86 ? 47.778 74.572 36.630 1.00 41.77 89 TYR A O 1
ATOM 658 N N . VAL A 1 87 ? 46.872 76.606 36.911 1.00 37.14 90 VAL A N 1
ATOM 659 C CA . VAL A 1 87 ? 46.405 76.276 38.247 1.00 38.98 90 VAL A CA 1
ATOM 660 C C . VAL A 1 87 ? 44.883 76.281 38.263 1.00 40.62 90 VAL A C 1
ATOM 661 O O . VAL A 1 87 ? 44.249 77.233 37.827 1.00 40.68 90 VAL A O 1
ATOM 665 N N . LYS A 1 88 ? 44.293 75.190 38.733 1.00 45.20 91 LYS A N 1
ATOM 666 C CA . LYS A 1 88 ? 42.854 75.158 38.905 1.00 39.55 91 LYS A CA 1
ATOM 667 C C . LYS A 1 88 ? 42.562 75.615 40.326 1.00 44.95 91 LYS A C 1
ATOM 668 O O . LYS A 1 88 ? 43.006 74.986 41.294 1.00 42.75 91 LYS A O 1
ATOM 674 N N . PHE A 1 89 ? 41.837 76.722 40.447 1.00 40.48 92 PHE A N 1
ATOM 675 C CA . PHE A 1 89 ? 41.481 77.273 41.745 1.00 44.03 92 PHE A CA 1
ATOM 676 C C . PHE A 1 89 ? 39.990 77.128 41.953 1.00 50.30 92 PHE A C 1
ATOM 677 O O . PHE A 1 89 ? 39.222 77.036 40.998 1.00 55.50 92 PHE A O 1
ATOM 685 N N . ARG A 1 90 ? 39.581 77.128 43.212 1.00 47.19 93 ARG A N 1
ATOM 686 C CA . ARG A 1 90 ? 38.178 77.240 43.545 1.00 48.48 93 ARG A CA 1
ATOM 687 C C . ARG A 1 90 ? 38.034 78.524 44.321 1.00 49.26 93 ARG A C 1
ATOM 688 O O . ARG A 1 90 ? 38.832 78.807 45.215 1.00 50.94 93 ARG A O 1
ATOM 696 N N . VAL A 1 91 ? 37.035 79.316 43.963 1.00 52.72 94 VAL A N 1
ATOM 697 C CA . VAL A 1 91 ? 36.810 80.586 44.636 1.00 56.62 94 VAL A CA 1
ATOM 698 C C . VAL A 1 91 ? 36.002 80.349 45.907 1.00 65.45 94 VAL A C 1
ATOM 699 O O . VAL A 1 91 ? 34.819 80.016 45.852 1.00 66.02 94 VAL A O 1
ATOM 703 N N . THR A 1 92 ? 36.654 80.519 47.051 1.00 72.59 95 THR A N 1
ATOM 704 C CA . THR A 1 92 ? 36.025 80.263 48.339 1.00 79.09 95 THR A CA 1
ATOM 705 C C . THR A 1 92 ? 35.219 81.463 48.828 1.00 80.00 95 THR A C 1
ATOM 706 O O . THR A 1 92 ? 35.778 82.524 49.113 1.00 84.73 95 THR A O 1
ATOM 710 N N . THR A 1 118 ? 29.722 100.413 43.412 1.00 188.10 121 THR A N 1
ATOM 711 C CA . THR A 1 118 ? 29.742 98.970 43.620 1.00 186.94 121 THR A CA 1
ATOM 712 C C . THR A 1 118 ? 30.996 98.538 44.376 1.00 187.28 121 THR A C 1
ATOM 713 O O . THR A 1 118 ? 31.014 97.481 45.009 1.00 188.73 121 THR A O 1
ATOM 717 N N . LEU A 1 119 ? 32.035 99.368 44.314 1.00 185.25 122 LEU A N 1
ATOM 718 C CA . LEU A 1 119 ? 33.328 99.070 44.935 1.00 181.15 122 LEU A CA 1
ATOM 719 C C . LEU A 1 119 ? 33.773 97.620 44.718 1.00 173.86 122 LEU A C 1
ATOM 720 O O . LEU A 1 119 ? 33.247 96.941 43.839 1.00 173.08 122 LEU A O 1
ATOM 725 N N . ARG A 1 120 ? 34.746 97.178 45.516 1.00 167.41 123 ARG A N 1
ATOM 726 C CA . ARG A 1 120 ? 35.358 95.843 45.433 1.00 161.08 123 ARG A CA 1
ATOM 727 C C . ARG A 1 120 ? 36.877 95.956 45.495 1.00 151.12 123 ARG A C 1
ATOM 728 O O . ARG A 1 120 ? 37.435 97.031 45.281 1.00 152.26 123 ARG A O 1
ATOM 736 N N . ASN A 1 121 ? 37.544 94.842 45.780 1.00 139.78 124 ASN A N 1
ATOM 737 C CA . ASN A 1 121 ? 39.002 94.834 45.840 1.00 127.78 124 ASN A CA 1
ATOM 738 C C . ASN A 1 121 ? 39.643 93.641 45.131 1.00 108.16 124 ASN A C 1
ATOM 739 O O . ASN A 1 121 ? 39.095 92.535 45.113 1.00 105.38 124 ASN A O 1
ATOM 744 N N . SER A 1 122 ? 40.813 93.882 44.553 1.00 87.58 125 SER A N 1
ATOM 745 C CA . SER A 1 122 ? 41.518 92.871 43.779 1.00 73.92 125 SER A CA 1
ATOM 746 C C . SER A 1 122 ? 42.603 92.179 44.600 1.00 62.13 125 SER A C 1
ATOM 747 O O . SER A 1 122 ? 42.989 92.654 45.667 1.00 64.37 125 SER A O 1
ATOM 750 N N . HIS A 1 123 ? 43.087 91.051 44.093 1.00 47.08 126 HIS A N 1
ATOM 751 C CA . HIS A 1 123 ? 44.117 90.267 44.770 1.00 46.62 126 HIS A CA 1
ATOM 752 C C . HIS A 1 123 ? 45.238 89.917 43.796 1.00 38.51 126 HIS A C 1
ATOM 753 O O . HIS A 1 123 ? 44.999 89.766 42.606 1.00 43.86 126 HIS A O 1
ATOM 760 N N . ALA A 1 124 ? 46.450 89.777 44.316 1.00 40.30 127 ALA A N 1
ATOM 761 C CA . ALA A 1 124 ? 47.618 89.521 43.480 1.00 36.72 127 ALA A CA 1
ATOM 762 C C . ALA A 1 124 ? 47.865 88.044 43.348 1.00 39.43 127 ALA A C 1
ATOM 763 O O . ALA A 1 124 ? 47.700 87.297 44.317 1.00 40.58 127 ALA A O 1
ATOM 765 N N . LEU A 1 125 ? 48.223 87.616 42.138 1.00 33.83 128 LEU A N 1
ATOM 766 C CA . LEU A 1 125 ? 48.803 86.293 41.931 1.00 35.05 128 LEU A CA 1
ATOM 767 C C . LEU A 1 125 ? 50.249 86.607 41.627 1.00 35.36 12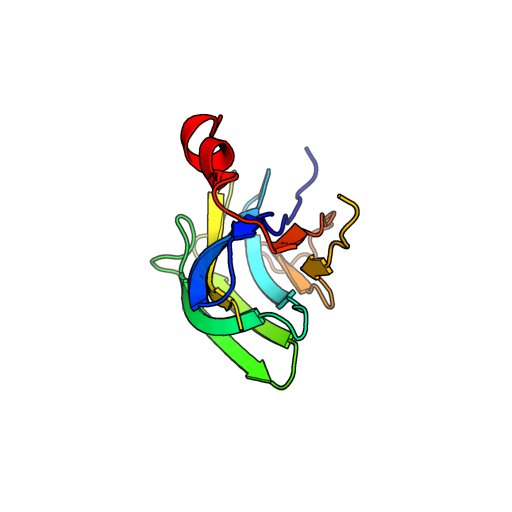8 LEU A C 1
ATOM 768 O O . LEU A 1 125 ? 50.568 87.027 40.512 1.00 31.06 128 LEU A O 1
ATOM 773 N N A THR A 1 126 ? 51.122 86.410 42.613 0.39 33.12 129 THR A N 1
ATOM 774 N N B THR A 1 126 ? 51.113 86.442 42.628 0.61 31.84 129 THR A N 1
ATOM 775 C CA A THR A 1 126 ? 52.484 86.936 42.553 0.39 36.70 129 THR A CA 1
ATOM 776 C CA B THR A 1 126 ? 52.484 86.928 42.528 0.61 37.14 129 THR A CA 1
ATOM 777 C C A THR A 1 126 ? 53.560 85.889 42.258 0.39 32.81 129 THR A C 1
ATOM 778 C C B THR A 1 126 ? 53.488 85.843 42.164 0.61 31.99 129 THR A C 1
ATOM 779 O O A THR A 1 126 ? 53.615 84.844 42.897 0.39 32.98 129 THR A O 1
ATOM 780 O O B THR A 1 126 ? 53.423 84.727 42.657 0.61 34.96 129 THR A O 1
ATOM 787 N N . LEU A 1 127 ? 54.425 86.196 41.297 1.00 30.28 130 LEU A N 1
ATOM 788 C CA . LEU A 1 127 ? 55.524 85.309 40.922 1.00 31.62 130 LEU A CA 1
ATOM 789 C C . LEU A 1 127 ? 56.786 85.782 41.634 1.00 39.38 130 LEU A C 1
ATOM 790 O O . LEU A 1 127 ? 57.158 86.953 41.538 1.00 33.66 130 LEU A O 1
ATOM 795 N N A GLN A 1 128 ? 57.434 84.874 42.355 0.46 31.84 131 GLN A N 1
ATOM 796 N N B GLN A 1 128 ? 57.457 84.888 42.343 0.54 31.46 131 GLN A N 1
ATOM 797 C CA A GLN A 1 128 ? 58.622 85.225 43.119 0.46 34.12 131 GLN A CA 1
ATOM 798 C CA B GLN A 1 128 ? 58.724 85.267 42.936 0.54 33.17 131 GLN A CA 1
ATOM 799 C C A GLN A 1 128 ? 59.597 84.059 43.173 0.46 29.38 131 GLN A C 1
ATOM 800 C C B GLN A 1 128 ? 59.618 84.064 43.137 0.54 29.11 131 GLN A C 1
ATOM 801 O O A GLN A 1 128 ? 59.288 82.955 42.716 0.46 31.54 131 GLN A O 1
ATOM 802 O O B GLN A 1 128 ? 59.271 82.941 42.759 0.54 31.78 131 GLN A O 1
ATOM 813 N N . GLY A 1 129 ? 60.777 84.312 43.732 1.00 27.53 132 GLY A N 1
ATOM 814 C CA . GLY A 1 129 ? 61.754 83.260 43.957 1.00 28.43 132 GLY A CA 1
ATOM 815 C C . GLY A 1 129 ? 62.192 82.593 42.670 1.00 30.54 132 GLY A C 1
ATOM 816 O O . GLY A 1 129 ? 62.501 81.401 42.647 1.00 33.76 132 GLY A O 1
ATOM 817 N N . ILE A 1 130 ? 62.234 83.352 41.579 1.00 28.21 133 ILE A N 1
ATOM 818 C CA . ILE A 1 130 ? 62.502 82.710 40.276 1.00 27.81 133 ILE A CA 1
ATOM 819 C C . ILE A 1 130 ? 63.969 82.283 40.119 1.00 25.73 133 ILE A C 1
ATOM 820 O O . ILE A 1 130 ? 64.886 83.031 40.458 1.00 28.70 133 ILE A O 1
ATOM 825 N N . GLU A 1 131 ? 64.175 81.061 39.634 1.00 30.05 134 GLU A N 1
ATOM 826 C CA . GLU A 1 131 ? 65.508 80.589 39.287 1.00 26.40 134 GLU A CA 1
ATOM 827 C C . GLU A 1 131 ? 65.399 79.972 37.902 1.00 37.07 134 GLU A C 1
ATOM 828 O O . GLU A 1 131 ? 64.682 78.995 37.713 1.00 31.21 134 GLU A O 1
ATOM 834 N N . ILE A 1 132 ? 66.074 80.552 36.915 1.00 27.36 135 ILE A N 1
ATOM 835 C CA . ILE A 1 132 ? 65.871 80.053 35.558 1.00 29.52 135 ILE A CA 1
ATOM 836 C C . ILE A 1 132 ? 67.195 79.974 34.818 1.00 34.01 135 ILE A C 1
ATOM 837 O O . ILE A 1 132 ? 68.017 80.886 34.926 1.00 30.46 135 ILE A O 1
ATOM 842 N N . TYR A 1 133 ? 67.410 78.865 34.106 1.00 29.72 136 TYR A N 1
ATOM 843 C CA . TYR A 1 133 ? 68.665 78.611 33.391 1.00 28.35 136 TYR A CA 1
ATOM 844 C C . TYR A 1 133 ? 68.389 78.071 31.993 1.00 27.34 136 TYR A C 1
ATOM 845 O O . TYR A 1 133 ? 67.404 77.371 31.781 1.00 28.40 136 TYR A O 1
ATOM 854 N N . ASP A 1 134 ? 69.256 78.370 31.036 1.00 27.38 137 ASP A N 1
ATOM 855 C CA . ASP A 1 134 ? 69.068 77.765 29.710 1.00 28.79 137 ASP A CA 1
ATOM 856 C C . ASP A 1 134 ? 69.651 76.355 29.709 1.00 30.37 137 ASP A C 1
ATOM 857 O O . ASP A 1 134 ? 70.177 75.897 30.728 1.00 33.34 137 ASP A O 1
ATOM 862 N N . ILE A 1 135 ? 69.563 75.659 28.578 1.00 27.26 138 ILE A N 1
ATOM 863 C CA . ILE A 1 135 ? 69.957 74.260 28.537 1.00 31.56 138 ILE A CA 1
ATOM 864 C C . ILE A 1 135 ? 71.468 74.101 28.672 1.00 36.58 138 ILE A C 1
ATOM 865 O O . ILE A 1 135 ? 71.946 72.992 28.854 1.00 37.02 138 ILE A O 1
ATOM 870 N N . ASP A 1 136 ? 72.215 75.209 28.594 1.00 29.21 139 ASP A N 1
ATOM 871 C CA . ASP A 1 136 ? 73.673 75.155 28.764 1.00 29.16 139 ASP A CA 1
ATOM 872 C C . ASP A 1 136 ? 74.087 75.561 30.173 1.00 38.93 139 ASP A C 1
ATOM 873 O O . ASP A 1 136 ? 75.276 75.729 30.451 1.00 40.10 139 ASP A O 1
ATOM 878 N N . GLY A 1 137 ? 73.100 75.722 31.053 1.00 33.60 140 GLY A N 1
ATOM 879 C CA . GLY A 1 137 ? 73.351 76.093 32.430 1.00 36.13 140 GLY A CA 1
ATOM 880 C C . GLY A 1 137 ? 73.616 77.570 32.676 1.00 38.00 140 GLY A C 1
ATOM 881 O O . GLY A 1 137 ? 74.078 77.941 33.753 1.00 34.91 140 GLY A O 1
ATOM 882 N N . ASN A 1 138 ? 73.333 78.431 31.702 1.00 30.96 141 ASN A N 1
ATOM 883 C CA . ASN A 1 138 ? 73.534 79.867 31.945 1.00 36.28 141 ASN A CA 1
ATOM 884 C C . ASN A 1 138 ? 72.313 80.461 32.618 1.00 29.56 141 ASN A C 1
ATOM 885 O O . ASN A 1 138 ? 71.193 80.049 32.323 1.00 31.92 141 ASN A O 1
ATOM 890 N N . SER A 1 139 ? 72.518 81.427 33.519 1.00 28.67 142 SER A N 1
ATOM 891 C CA . SER A 1 139 ? 71.403 82.151 34.136 1.00 33.38 142 SER A CA 1
ATOM 892 C C . SER A 1 139 ? 70.675 82.973 33.094 1.00 36.03 142 SER A C 1
ATOM 893 O O . SER A 1 139 ? 71.299 83.615 32.268 1.00 41.52 142 SER A O 1
ATOM 896 N N . VAL A 1 140 ? 69.350 82.945 33.138 1.00 28.94 143 VAL A N 1
ATOM 897 C CA . VAL A 1 140 ? 68.544 83.662 32.167 1.00 31.65 143 VAL A CA 1
ATOM 898 C C . VAL A 1 140 ? 67.943 84.850 32.891 1.00 32.36 143 VAL A C 1
ATOM 899 O O . VAL A 1 140 ? 67.398 84.689 33.978 1.00 32.85 143 VAL A O 1
ATOM 903 N N . LYS A 1 141 ? 68.054 86.036 32.306 1.00 33.87 144 LYS A N 1
ATOM 904 C CA . LYS A 1 141 ? 67.398 87.214 32.860 1.00 33.14 144 LYS A CA 1
ATOM 905 C C . LYS A 1 141 ? 65.943 87.163 32.445 1.00 40.01 144 LYS A C 1
ATOM 906 O O . LYS A 1 141 ? 65.633 86.951 31.272 1.00 39.07 144 LYS A O 1
ATOM 912 N N A VAL A 1 142 ? 65.061 87.344 33.415 0.64 36.36 145 VAL A N 1
ATOM 913 N N B VAL A 1 142 ? 65.034 87.377 33.394 0.36 35.51 145 VAL A N 1
ATOM 914 C CA A VAL A 1 142 ? 63.643 87.345 33.145 0.64 28.50 145 VAL A CA 1
ATOM 915 C CA B VAL A 1 142 ? 63.602 87.229 33.128 0.36 31.33 145 VAL A CA 1
ATOM 916 C C A VAL A 1 142 ? 62.985 88.551 33.793 0.64 33.07 145 VAL A C 1
ATOM 917 C C B VAL A 1 142 ? 62.751 88.252 33.890 0.36 32.33 145 VAL A C 1
ATOM 918 O O A VAL A 1 142 ? 63.453 89.080 34.810 0.64 29.83 145 VAL A O 1
ATOM 919 O O B VAL A 1 142 ? 62.857 88.357 35.110 0.36 36.69 145 VAL A O 1
ATOM 926 N N . ALA A 1 143 ? 61.907 88.995 33.173 1.00 31.59 146 ALA A N 1
ATOM 927 C CA . ALA A 1 143 ? 61.034 89.977 33.802 1.00 32.13 146 ALA A CA 1
ATOM 928 C C . ALA A 1 143 ? 59.827 89.188 34.287 1.00 30.31 146 ALA A C 1
ATOM 929 O O . ALA A 1 143 ? 59.545 88.118 33.775 1.00 28.28 146 ALA A O 1
ATOM 931 N N . THR A 1 144 ? 59.117 89.689 35.286 1.00 34.23 147 THR A N 1
ATOM 932 C CA . THR A 1 144 ? 57.916 88.992 35.726 1.00 33.94 147 THR A CA 1
ATOM 933 C C . THR A 1 144 ? 56.734 89.949 35.691 1.00 39.08 147 THR A C 1
ATOM 934 O O . THR A 1 144 ? 56.900 91.165 35.856 1.00 35.32 147 THR A O 1
ATOM 938 N N . ILE A 1 145 ? 55.553 89.390 35.462 1.00 30.89 148 ILE A N 1
ATOM 939 C CA . ILE A 1 145 ? 54.305 90.144 35.521 1.00 31.56 148 ILE A CA 1
ATOM 940 C C . ILE A 1 145 ? 53.294 89.357 36.345 1.00 27.43 148 ILE A C 1
ATOM 941 O O . ILE A 1 145 ? 52.960 88.222 36.013 1.00 28.94 148 ILE A O 1
ATOM 946 N N . ASN A 1 146 ? 52.820 89.961 37.428 1.00 33.72 149 ASN A N 1
ATOM 947 C CA . ASN A 1 146 ? 51.894 89.287 38.328 1.00 29.87 149 ASN A CA 1
ATOM 948 C C . ASN A 1 146 ? 50.464 89.313 37.794 1.00 32.60 149 ASN A C 1
ATOM 949 O O . ASN A 1 146 ? 50.137 90.096 36.908 1.00 34.45 149 ASN A O 1
ATOM 954 N N . GLY A 1 147 ? 49.623 88.439 38.322 1.00 31.26 150 GLY A N 1
ATOM 955 C CA . GLY A 1 147 ? 48.263 88.353 37.840 1.00 28.97 150 GLY A CA 1
ATOM 956 C C . GLY A 1 147 ? 47.379 89.047 38.838 1.00 3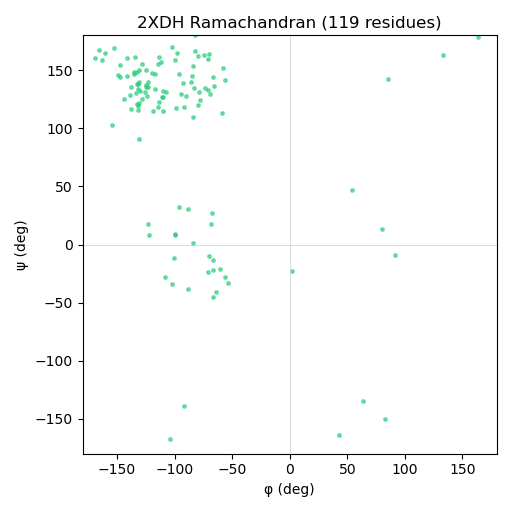6.08 150 GLY A C 1
ATOM 957 O O . GLY A 1 147 ? 47.826 89.378 39.933 1.00 34.60 150 GLY A O 1
ATOM 958 N N . THR A 1 148 ? 46.127 89.257 38.466 1.00 32.70 151 THR A N 1
ATOM 959 C CA . THR A 1 148 ? 45.182 89.927 39.355 1.00 33.60 151 THR A CA 1
ATOM 960 C C . THR A 1 148 ? 43.896 89.107 39.385 1.00 39.39 151 THR A C 1
ATOM 961 O O . THR A 1 148 ? 43.403 88.676 38.342 1.00 34.71 151 THR A O 1
ATOM 965 N N . PHE A 1 149 ? 43.360 88.866 40.572 1.00 34.12 152 PHE A N 1
ATOM 966 C CA . PHE A 1 149 ? 42.103 88.131 40.652 1.00 37.26 152 PHE A CA 1
ATOM 967 C C . PHE A 1 149 ? 41.047 88.904 41.420 1.00 39.81 152 PHE A C 1
ATOM 968 O O . PHE A 1 149 ? 41.339 89.482 42.462 1.00 43.88 152 PHE A O 1
ATOM 976 N N . ARG A 1 150 ? 39.821 88.904 40.901 1.00 43.79 153 ARG A N 1
ATOM 977 C CA . ARG A 1 150 ? 38.702 89.584 41.555 1.00 47.45 153 ARG A CA 1
ATOM 978 C C . ARG A 1 150 ? 37.473 88.684 41.674 1.00 44.99 153 ARG A C 1
ATOM 979 O O . ARG A 1 150 ? 37.135 87.952 40.748 1.00 44.89 153 ARG A O 1
ATOM 987 N N . ILE A 1 151 ? 36.785 88.758 42.805 1.00 47.62 154 ILE A N 1
ATOM 988 C CA . ILE A 1 151 ? 35.499 88.087 42.911 1.00 53.55 154 ILE A CA 1
ATOM 989 C C . ILE A 1 151 ? 34.445 88.941 42.221 1.00 59.69 154 ILE A C 1
ATOM 990 O O . ILE A 1 151 ? 34.345 90.140 42.471 1.00 59.62 154 ILE A O 1
ATOM 995 N N . VAL A 1 152 ? 33.657 88.307 41.360 1.00 59.27 155 VAL A N 1
ATOM 996 C CA . VAL A 1 152 ? 32.768 89.006 40.441 1.00 59.04 155 VAL A CA 1
ATOM 997 C C . VAL A 1 152 ? 31.435 88.245 40.321 1.00 68.23 155 VAL A C 1
ATOM 998 O O . VAL A 1 152 ? 31.364 87.069 40.664 1.00 72.35 155 VAL A O 1
ATOM 1002 N N . SER A 1 153 ? 30.382 88.911 39.851 1.00 70.80 156 SER A N 1
ATOM 1003 C CA . SER A 1 153 ? 29.080 88.265 39.694 1.00 77.98 156 SER A CA 1
ATOM 1004 C C . SER A 1 153 ? 28.925 87.679 38.298 1.00 89.24 156 SER A C 1
ATOM 1005 O O . SER A 1 153 ? 29.862 87.103 37.752 1.00 77.56 156 SER A O 1
ATOM 1008 N N . GLN A 1 154 ? 27.733 87.838 37.724 1.00 101.55 157 GLN A N 1
ATOM 1009 C CA . GLN A 1 154 ? 27.479 87.475 36.332 1.00 105.60 157 GLN A CA 1
ATOM 1010 C C . GLN A 1 154 ? 28.225 88.396 35.369 1.00 99.52 157 GLN A C 1
ATOM 1011 O O . GLN A 1 154 ? 27.894 88.470 34.185 1.00 88.41 157 GLN A O 1
ATOM 1017 N N . GLU A 1 155 ? 29.227 89.108 35.873 1.00 102.12 158 GLU A N 1
ATOM 1018 C CA . GLU A 1 155 ? 30.061 89.923 35.003 1.00 100.17 158 GLU A CA 1
ATOM 1019 C C . GLU A 1 155 ? 30.886 89.018 34.084 1.00 96.19 158 GLU A C 1
ATOM 1020 O O . GLU A 1 155 ? 31.969 89.383 33.638 1.00 90.02 158 GLU A O 1
ATOM 1026 N N . GLU A 1 156 ? 30.359 87.829 33.803 1.00 104.28 159 GLU A N 1
ATOM 1027 C CA . GLU A 1 156 ? 31.006 86.914 32.869 1.00 100.03 159 GLU A CA 1
ATOM 1028 C C . GLU A 1 156 ? 30.550 87.171 31.440 1.00 87.36 159 GLU A C 1
ATOM 1029 O O . GLU A 1 156 ? 30.480 86.268 30.600 1.00 65.42 159 GLU A O 1
ATOM 1035 N N . ALA A 1 157 ? 30.227 88.435 31.195 1.00 82.02 160 ALA A N 1
ATOM 1036 C CA . ALA A 1 157 ? 30.344 88.992 29.871 1.00 71.61 160 ALA A CA 1
ATOM 1037 C C . ALA A 1 157 ? 31.840 88.994 29.627 1.00 55.90 160 ALA A C 1
ATOM 1038 O O . ALA A 1 157 ? 32.300 89.173 28.503 1.00 67.76 160 ALA A O 1
ATOM 1040 N N . HIS A 1 158 ? 32.599 88.782 30.700 1.00 49.19 161 HIS A N 1
A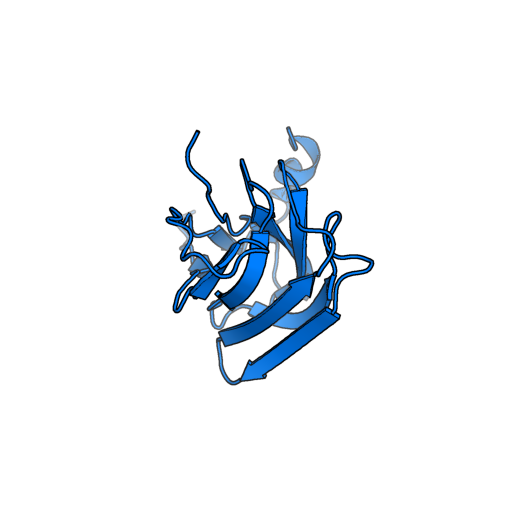TOM 1041 C CA . HIS A 1 158 ? 34.051 88.725 30.612 1.00 51.88 161 HIS A CA 1
ATOM 1042 C C . HIS A 1 158 ? 34.470 87.543 29.754 1.00 60.58 161 HIS A C 1
ATOM 1043 O O . HIS A 1 158 ? 35.406 87.640 28.949 1.00 49.53 161 HIS A O 1
ATOM 1050 N N . HIS A 1 159 ? 33.790 86.414 29.930 1.00 70.51 162 HIS A N 1
ATOM 1051 C CA . HIS A 1 159 ? 34.056 85.277 29.065 1.00 67.60 162 HIS A CA 1
ATOM 1052 C C . HIS A 1 159 ? 33.613 85.649 27.655 1.00 55.17 162 HIS A C 1
ATOM 1053 O O . HIS A 1 159 ? 34.338 85.427 26.688 1.00 65.80 162 HIS A O 1
ATOM 1060 N N . HIS A 1 160 ? 32.429 86.242 27.555 1.00 54.00 163 HIS A N 1
ATOM 1061 C CA . HIS A 1 160 ? 31.880 86.688 26.279 1.00 60.87 163 HIS A CA 1
ATOM 1062 C C . HIS A 1 160 ? 32.842 87.607 25.517 1.00 76.45 163 HIS A C 1
ATOM 1063 O O . HIS A 1 160 ? 32.881 87.590 24.284 1.00 80.25 163 HIS A O 1
ATOM 1070 N N . HIS A 1 161 ? 33.623 88.398 26.255 1.00 74.89 164 HIS A N 1
ATOM 1071 C CA . HIS A 1 161 ? 34.491 89.413 25.654 1.00 66.98 164 HIS A CA 1
ATOM 1072 C C . HIS A 1 161 ? 35.942 88.979 25.530 1.00 64.83 164 HIS A C 1
ATOM 1073 O O . HIS A 1 161 ? 36.808 89.798 25.221 1.00 50.76 164 HIS A O 1
ATOM 1080 N N . HIS A 1 162 ? 36.215 87.704 25.786 1.00 75.96 165 HIS A N 1
ATOM 1081 C CA . HIS A 1 162 ? 37.591 87.223 25.790 1.00 90.02 165 HIS A CA 1
ATOM 1082 C C . HIS A 1 162 ? 38.288 87.452 24.452 1.00 103.22 165 HIS A C 1
ATOM 1083 O O . HIS A 1 162 ? 37.920 86.852 23.440 1.00 103.02 165 HIS A O 1
ATOM 1090 N N . HIS A 1 163 ? 39.291 88.326 24.460 1.00 117.22 166 HIS A N 1
ATOM 1091 C CA . HIS A 1 163 ? 40.108 88.596 23.278 1.00 127.59 166 HIS A CA 1
ATOM 1092 C C . HIS A 1 163 ? 41.135 89.688 23.562 1.00 126.97 166 HIS A C 1
ATOM 1093 O O . HIS A 1 163 ? 41.653 90.320 22.642 1.00 129.12 166 HIS A O 1
#

InterPro domains:
  IPR002102 Cellulosome anchoring protein, cohesin domain [PF00963] (281-381)
  IPR002105 Dockerin type I repeat [PF00404] (435-484)
  IPR008965 CBM2/CBM3, carbohydrate-binding domain superfamily [SSF49384] (280-374)
  IPR011042 Six-bladed beta-propeller, TolB-like [G3DSA:2.120.10.30] (10-196)
  IPR011659 WD40-like beta-propeller [PF07676] (92-109)
  IPR036439 Dockerin domain superfamily [G3DSA:1.10.1330.10] (437-493)
  IPR036439 Dockerin domain superfamily [SSF63446] (435-489)

B-factor: mean 53.35, std 30.72, range [21.38, 210.05]

Nearest PDB structures (foldseek):
  2xdh-assembly1_A  TM=1.007E+00  e=1.354E-28  Archaeoglobus fulgidus
  2vo8-assembly1_A  TM=8.087E-01  e=5.001E-06  Clostridium perfringens
  2w1n-assembly1_A  TM=7.653E-01  e=9.412E-06  Clostridium perfringens
  8um6-assembly2_B  TM=6.231E-01  e=2.470E-04  Bacillus subtilis
  9deq-assembly1_A  TM=5.235E-01  e=4.411E-04  Homo sapiens

Sequence (138 aa):
AKTTIIAGSAEAPQGSDIQVPVKIEENADKVGSINLILSSYPNVVLEVEDVLQGSLTQNSLFDYQVEGNQIKVGIADSNGISGDGSLFYVKFRVTTLRNSHALTTLQQGIEIYDIDGNSVKVVATINGTFRIVSQEEAHHHHHH

Foldseek 3Di:
DAKAWEWAAEEEAAFAKDKIFIKIAFFDQWFKKKKKWFWDPQKDWDDKAAWPQQNPWDKDWDDDDRIIIIITGDLRGTGHIITGMMTIIHGNVDFDKIKGDMDPMFIAHNVRHTGDYHYYIYIYTYDDVPCVVVVPPD

Secondary structure (DSSP, 8-state):
--EEEEE--EEE-TT-EEEEEEEEEEEEEEEEEEEEEE--TTEEEEEEEE-TT-TTSEEEEEEETTEEEEEEEEEEEEEEEEEEEEEEEEE------EEEEEEEEEEEETTS-B--EEEE-EEEEE-SS-THHHHT--